Protein AF-A0A0P7IV61-F1 (afdb_monomer_lite)

Foldseek 3Di:
DDDPPPPPQDPFAAAPQPRHGFAADWDKDFDDPDPPDQDDDPPDDLVSFAADPVSVCVVVVFDFPDFDWDDDPVSITTGMTIGGPSQGTDPRRHNDPVSVVVVVVVCVVVVHDDDPPPPPPPPPVVVPPD

Secondary structure (DSSP, 8-state):
--------PPPPPB-TTT-PBPPB--EEEE-SS--TT-PPPTT--GGGS-SSHHHHHHHH-S-EEEEEEES-TTS-EEEEEEE--SS-BTTTT-SSHHHHHHHHHHHHHTTPPPP-----SSSTTSTT--

pLDDT: mean 74.92, std 17.91, range [35.19, 93.0]

Radius of gyration: 21.42 Å; chains: 1; bounding box: 45×44×56 Å

Structure (mmCIF, N/CA/C/O backbone):
data_AF-A0A0P7IV61-F1
#
_entry.id   AF-A0A0P7IV61-F1
#
loop_
_atom_site.group_PDB
_atom_site.id
_atom_site.type_symbol
_atom_site.label_atom_id
_atom_site.label_alt_id
_atom_site.label_comp_id
_atom_site.label_asym_id
_atom_site.label_entity_id
_atom_site.label_seq_id
_atom_site.pdbx_PDB_ins_code
_atom_site.Cartn_x
_atom_site.Cartn_y
_atom_site.Cartn_z
_atom_site.occupancy
_atom_site.B_iso_or_equiv
_atom_site.auth_seq_id
_atom_site.auth_comp_id
_atom_site.auth_asym_id
_atom_site.auth_atom_id
_atom_site.pdbx_PDB_model_num
ATOM 1 N N . MET A 1 1 ? -15.449 6.783 -28.635 1.00 35.19 1 MET A N 1
ATOM 2 C CA . MET A 1 1 ? -15.296 7.867 -27.641 1.00 35.19 1 MET A CA 1
ATOM 3 C C . MET A 1 1 ? -15.010 7.213 -26.297 1.00 35.19 1 MET A C 1
ATOM 5 O O . MET A 1 1 ? -15.882 6.519 -25.798 1.00 35.19 1 MET A O 1
ATOM 9 N N . ALA A 1 2 ? -13.782 7.309 -25.778 1.00 35.19 2 ALA A N 1
ATOM 10 C CA . ALA A 1 2 ? -13.416 6.698 -24.498 1.00 35.19 2 ALA A CA 1
ATOM 11 C C . ALA A 1 2 ? -13.817 7.641 -23.357 1.00 35.19 2 ALA A C 1
ATOM 13 O O . ALA A 1 2 ? -13.275 8.739 -23.233 1.00 35.19 2 ALA A O 1
ATOM 14 N N . THR A 1 3 ? -14.802 7.240 -22.559 1.00 35.94 3 THR A N 1
ATOM 15 C CA . THR A 1 3 ? -15.262 8.003 -21.398 1.00 35.94 3 THR A CA 1
ATOM 16 C C . THR A 1 3 ? -14.200 7.907 -20.306 1.00 35.94 3 THR A C 1
ATOM 18 O O . THR A 1 3 ? -14.022 6.861 -19.685 1.00 35.94 3 THR A O 1
ATOM 21 N N . LEU A 1 4 ? -13.454 8.991 -20.091 1.00 36.75 4 LEU A N 1
ATOM 22 C CA . LEU A 1 4 ? -12.527 9.124 -18.970 1.00 36.75 4 LEU A CA 1
ATOM 23 C C . LEU A 1 4 ? -13.348 9.201 -17.677 1.00 36.75 4 LEU A C 1
ATOM 25 O O . LEU A 1 4 ? -13.832 10.266 -17.294 1.00 36.75 4 LEU A O 1
ATOM 29 N N . PHE A 1 5 ? -13.529 8.066 -17.003 1.00 38.16 5 PHE A N 1
ATOM 30 C CA . PHE A 1 5 ? -14.057 8.052 -15.645 1.00 38.16 5 PHE A CA 1
ATOM 31 C C . PHE A 1 5 ? -13.026 8.709 -14.725 1.00 38.16 5 PHE A C 1
ATOM 33 O O . PHE A 1 5 ? -12.025 8.109 -14.341 1.00 38.16 5 PHE A O 1
ATOM 40 N N . SER A 1 6 ? -13.261 9.977 -14.386 1.00 39.06 6 SER A N 1
ATOM 41 C CA . SER A 1 6 ? -12.557 10.644 -13.296 1.00 39.06 6 SER A CA 1
ATOM 42 C C . SER A 1 6 ? -12.955 9.946 -11.998 1.00 39.06 6 SER A C 1
ATOM 44 O O . SER A 1 6 ? -14.028 10.195 -11.443 1.00 39.06 6 SER A O 1
ATOM 46 N N . VAL A 1 7 ? -12.125 8.999 -11.553 1.00 50.22 7 VAL A N 1
ATOM 47 C CA . VAL A 1 7 ? -12.303 8.299 -10.280 1.00 50.22 7 VAL A CA 1
ATOM 48 C C . VAL A 1 7 ? -12.175 9.346 -9.177 1.00 50.22 7 VAL A C 1
ATOM 50 O O . VAL A 1 7 ? -11.066 9.722 -8.781 1.00 50.22 7 VAL A O 1
ATOM 53 N N . LYS A 1 8 ? -13.316 9.865 -8.700 1.00 48.16 8 LYS A N 1
ATOM 54 C CA . LYS A 1 8 ? -13.382 10.690 -7.490 1.00 48.16 8 LYS A CA 1
ATOM 55 C C . LYS A 1 8 ? -12.658 9.904 -6.409 1.00 48.16 8 LYS A C 1
ATOM 57 O O . LYS A 1 8 ? -13.117 8.837 -6.019 1.00 48.16 8 LYS A O 1
ATOM 62 N N . HIS A 1 9 ? -11.496 10.392 -5.987 1.00 53.41 9 HIS A N 1
ATOM 63 C CA . HIS A 1 9 ? -10.698 9.698 -4.990 1.00 53.41 9 HIS A CA 1
ATOM 64 C C . HIS A 1 9 ? -11.575 9.520 -3.751 1.00 53.41 9 HIS A C 1
ATOM 66 O O . HIS A 1 9 ? -12.052 10.516 -3.197 1.00 53.41 9 HIS A O 1
ATOM 72 N N . ALA A 1 10 ? -11.839 8.268 -3.362 1.00 63.03 10 ALA A N 1
ATOM 73 C CA . ALA A 1 10 ? -12.600 7.976 -2.158 1.00 63.03 10 ALA A CA 1
ATOM 74 C C . ALA A 1 10 ? -11.989 8.784 -1.007 1.00 63.03 10 ALA A C 1
ATOM 76 O O . ALA A 1 10 ? -10.762 8.803 -0.839 1.00 63.03 10 ALA A O 1
ATOM 77 N N . LYS A 1 11 ? -12.828 9.532 -0.273 1.00 69.88 11 LYS A N 1
ATOM 78 C CA . LYS A 1 11 ? -12.364 10.386 0.829 1.00 69.88 11 LYS A CA 1
ATOM 79 C C . LYS A 1 11 ? -11.466 9.548 1.737 1.00 69.88 11 LYS A C 1
ATOM 81 O O . LYS A 1 11 ? -11.858 8.459 2.149 1.00 69.88 11 LYS A O 1
ATOM 86 N N . GLN A 1 12 ? -10.270 10.063 2.026 1.00 75.88 12 GLN A N 1
ATOM 87 C CA . GLN A 1 12 ? -9.290 9.384 2.870 1.00 75.88 12 GLN A CA 1
ATOM 88 C C . GLN A 1 12 ? -9.957 8.934 4.177 1.00 75.88 12 GLN A C 1
ATOM 90 O O . GLN A 1 12 ? -10.472 9.768 4.927 1.00 75.88 12 GLN A O 1
ATOM 95 N N . ALA A 1 13 ? -9.950 7.629 4.446 1.00 83.75 13 ALA A N 1
ATOM 96 C CA . ALA A 1 13 ? -10.524 7.094 5.672 1.00 83.75 13 ALA A CA 1
ATOM 97 C C . ALA A 1 13 ? -9.650 7.459 6.884 1.00 83.75 13 ALA A C 1
ATOM 99 O O . ALA A 1 13 ? -8.418 7.520 6.797 1.00 83.75 13 ALA A O 1
ATOM 100 N N . HIS A 1 14 ? -10.300 7.712 8.018 1.00 90.06 14 HIS A N 1
ATOM 101 C CA . HIS A 1 14 ? -9.653 8.046 9.284 1.00 90.06 14 HIS A CA 1
ATOM 102 C C . HIS A 1 14 ? -10.055 7.022 10.349 1.00 90.06 14 HIS A C 1
ATOM 104 O O . HIS A 1 14 ? -11.168 6.496 10.330 1.00 90.06 14 HIS A O 1
ATOM 110 N N . CYS A 1 15 ? -9.141 6.745 11.274 1.00 89.88 15 CYS A N 1
ATOM 111 C CA . CYS A 1 15 ? -9.363 5.863 12.408 1.00 89.88 15 CYS A CA 1
ATOM 112 C C . CYS A 1 15 ? -10.536 6.375 13.246 1.00 89.88 15 CYS A C 1
ATOM 114 O O . CYS A 1 15 ? -10.557 7.546 13.629 1.00 89.88 15 CYS A O 1
ATOM 116 N N . ARG A 1 16 ? -11.482 5.488 13.570 1.00 89.06 16 ARG A N 1
ATOM 117 C CA . ARG A 1 16 ? -12.668 5.839 14.368 1.00 89.06 16 ARG A CA 1
ATOM 118 C C . ARG A 1 16 ? -12.344 6.244 15.808 1.00 89.06 16 ARG A C 1
ATOM 120 O O . ARG A 1 16 ? -13.127 6.970 16.406 1.00 89.06 16 ARG A O 1
ATOM 127 N N . THR A 1 17 ? -11.199 5.815 16.333 1.00 90.88 17 THR A N 1
ATOM 128 C CA . THR A 1 17 ? -10.778 6.088 17.717 1.00 90.88 17 THR A CA 1
ATOM 129 C C . THR A 1 17 ? -9.967 7.374 17.825 1.00 90.88 17 THR A C 1
ATOM 131 O O . THR A 1 17 ? -10.278 8.238 18.631 1.00 90.88 17 THR A O 1
ATOM 134 N N . CYS A 1 18 ? -8.917 7.518 17.010 1.00 91.00 18 CYS A N 1
ATOM 135 C CA . CYS A 1 18 ? -7.936 8.600 17.160 1.00 91.00 18 CYS A CA 1
ATOM 136 C C . CYS A 1 18 ? -7.923 9.609 16.004 1.00 91.00 18 CYS A C 1
ATOM 138 O O . CYS A 1 18 ? -7.096 10.517 15.996 1.00 91.00 18 CYS A O 1
ATOM 140 N N . GLY A 1 19 ? -8.762 9.425 14.980 1.00 90.69 19 GLY A N 1
ATOM 141 C CA . GLY A 1 19 ? -8.855 10.335 13.835 1.00 90.69 19 GLY A CA 1
ATOM 142 C C . GLY A 1 19 ? -7.649 10.327 12.890 1.00 90.69 19 GLY A C 1
ATOM 143 O O . GLY A 1 19 ? -7.631 11.091 11.932 1.00 90.69 19 GLY A O 1
ATOM 144 N N . LYS A 1 20 ? -6.634 9.478 13.101 1.00 90.06 20 LYS A N 1
ATOM 145 C CA . LYS A 1 20 ? -5.471 9.381 12.199 1.00 90.06 20 LYS A CA 1
ATOM 146 C C . LYS A 1 20 ? -5.868 8.818 10.834 1.00 90.06 20 LYS A C 1
ATOM 148 O O . LYS A 1 20 ? -6.688 7.907 10.757 1.00 90.06 20 LYS A O 1
ATOM 153 N N . LYS A 1 21 ? -5.240 9.302 9.759 1.00 90.06 21 LYS A N 1
ATOM 154 C CA . LYS A 1 21 ? -5.429 8.763 8.400 1.00 90.06 21 LYS A CA 1
ATOM 155 C C . LYS A 1 21 ? -5.055 7.278 8.356 1.00 90.06 21 LYS A C 1
ATOM 157 O O . LYS A 1 21 ? -3.967 6.905 8.792 1.00 90.06 21 LYS A O 1
ATOM 162 N N . LEU A 1 22 ? -5.940 6.449 7.808 1.00 87.50 22 LEU A N 1
ATOM 163 C CA . LEU A 1 22 ? -5.683 5.024 7.608 1.00 87.50 22 LEU A CA 1
ATOM 164 C C . LEU A 1 22 ? -4.774 4.817 6.398 1.00 87.50 22 LEU A C 1
ATOM 166 O O . LEU A 1 22 ? -4.890 5.519 5.394 1.00 87.50 22 LEU A O 1
ATOM 170 N N . LYS A 1 23 ? -3.855 3.856 6.479 1.00 86.25 23 LYS A N 1
ATOM 171 C CA . LYS A 1 23 ? -2.997 3.513 5.340 1.00 86.25 23 LYS A CA 1
ATOM 172 C C . LYS A 1 23 ? -3.816 2.735 4.317 1.00 86.25 23 LYS A C 1
ATOM 174 O O . LYS A 1 23 ? -4.618 1.892 4.695 1.00 86.25 23 LYS A O 1
ATOM 179 N N . LYS A 1 24 ? -3.630 3.009 3.028 1.00 85.50 24 LYS A N 1
ATOM 180 C CA . LYS A 1 24 ? -4.289 2.250 1.955 1.00 85.50 24 LYS A CA 1
ATOM 181 C C . LYS A 1 24 ? -3.750 0.820 1.929 1.00 85.50 24 LYS A C 1
ATOM 183 O O . LYS A 1 24 ? -2.551 0.627 2.133 1.00 85.50 24 LYS A O 1
ATOM 188 N N . SER A 1 25 ? -4.619 -0.162 1.706 1.00 86.06 25 SER A N 1
ATOM 189 C CA . SER A 1 25 ? -4.196 -1.547 1.497 1.00 86.06 25 SER A CA 1
ATOM 190 C C . SER A 1 25 ? -3.702 -1.687 0.069 1.00 86.06 25 SER A C 1
ATOM 192 O O . SER A 1 25 ? -4.478 -1.630 -0.875 1.00 86.06 25 SER A O 1
ATOM 194 N N . VAL A 1 26 ? -2.391 -1.776 -0.089 1.00 88.19 26 VAL A N 1
ATOM 195 C CA . VAL A 1 26 ? -1.747 -1.791 -1.397 1.00 88.19 26 VAL A CA 1
ATOM 196 C C . VAL A 1 26 ? -1.308 -3.211 -1.709 1.00 88.19 26 VAL A C 1
ATOM 198 O O . VAL A 1 26 ? -0.628 -3.828 -0.889 1.00 88.19 26 VAL A O 1
ATOM 201 N N . GLN A 1 27 ? -1.655 -3.702 -2.897 1.00 88.00 27 GLN A N 1
ATOM 202 C CA . GLN A 1 27 ? -1.055 -4.914 -3.452 1.00 88.00 27 GLN A CA 1
ATOM 203 C C . GLN A 1 27 ? 0.132 -4.529 -4.336 1.00 88.00 27 GLN A C 1
ATOM 205 O O . GLN A 1 27 ? 0.174 -3.433 -4.904 1.00 88.00 27 GLN A O 1
ATOM 210 N N . TYR A 1 28 ? 1.116 -5.415 -4.434 1.00 89.62 28 TYR A N 1
ATOM 211 C CA . TYR A 1 28 ? 2.308 -5.184 -5.239 1.00 89.62 28 TYR A CA 1
ATOM 212 C C . TYR A 1 28 ? 2.298 -6.121 -6.435 1.00 89.62 28 TYR A C 1
ATOM 214 O O . TYR A 1 28 ? 2.062 -7.314 -6.276 1.00 89.62 28 TYR A O 1
ATOM 222 N N . ILE A 1 29 ? 2.578 -5.569 -7.611 1.00 88.56 29 ILE A N 1
ATOM 223 C CA . ILE A 1 29 ? 2.868 -6.348 -8.812 1.00 88.56 29 ILE A CA 1
ATOM 224 C C . ILE A 1 29 ? 4.325 -6.080 -9.154 1.00 88.56 29 ILE A C 1
ATOM 226 O O . ILE A 1 29 ? 4.743 -4.923 -9.272 1.00 88.56 29 ILE A O 1
ATOM 230 N N . GLU A 1 30 ? 5.097 -7.149 -9.266 1.00 87.69 30 GLU A N 1
ATOM 231 C CA . GLU A 1 30 ? 6.478 -7.105 -9.726 1.00 87.69 30 GLU A CA 1
ATOM 232 C C . GLU A 1 30 ? 6.517 -7.457 -11.205 1.00 87.69 30 GLU A C 1
ATOM 234 O O . GLU A 1 30 ? 5.828 -8.370 -11.654 1.00 87.69 30 GLU A O 1
ATOM 239 N N . PHE A 1 31 ? 7.292 -6.691 -11.962 1.00 83.44 31 PHE A N 1
ATOM 240 C CA . PHE A 1 31 ? 7.566 -6.987 -13.358 1.00 83.44 31 PHE A CA 1
ATOM 241 C C . PHE A 1 31 ? 8.908 -7.714 -13.428 1.00 83.44 31 PHE A C 1
ATOM 243 O O . PHE A 1 31 ? 9.888 -7.251 -12.838 1.00 83.44 31 PHE A O 1
ATOM 250 N N . GLY A 1 32 ? 8.947 -8.824 -14.165 1.00 74.19 32 GLY A N 1
ATOM 251 C CA . GLY A 1 32 ? 10.125 -9.679 -14.315 1.00 74.19 32 GLY A CA 1
ATOM 252 C C . GLY A 1 32 ? 10.176 -10.853 -13.328 1.00 74.19 32 GLY A C 1
ATOM 253 O O . GLY A 1 32 ? 9.311 -10.972 -12.461 1.00 74.19 32 GLY A O 1
ATOM 254 N N . PRO A 1 33 ? 11.173 -11.743 -13.473 1.00 64.44 33 PRO A N 1
ATOM 255 C CA . PRO A 1 33 ? 11.345 -12.885 -12.583 1.00 64.44 33 PRO A CA 1
ATOM 256 C C . PRO A 1 33 ? 11.620 -12.433 -11.145 1.00 64.44 33 PRO A C 1
ATOM 258 O O . PRO A 1 33 ? 12.092 -11.322 -10.903 1.00 64.44 33 PRO A O 1
ATOM 261 N N . ASP A 1 34 ? 11.328 -13.318 -10.196 1.00 56.31 34 ASP A N 1
ATOM 262 C CA . ASP A 1 34 ? 11.389 -13.083 -8.753 1.00 56.31 34 ASP A CA 1
ATOM 263 C C . ASP A 1 34 ? 12.842 -12.804 -8.307 1.00 56.31 34 ASP A C 1
ATOM 265 O O . ASP A 1 34 ? 13.651 -13.701 -8.049 1.00 56.31 34 ASP A O 1
ATOM 269 N N . ARG A 1 35 ? 13.252 -11.531 -8.328 1.00 55.84 35 ARG A N 1
ATOM 270 C CA . ARG A 1 35 ? 14.654 -11.128 -8.138 1.00 55.84 35 ARG A CA 1
ATOM 271 C C . ARG A 1 35 ? 14.903 -10.703 -6.705 1.00 55.84 35 ARG A C 1
ATOM 273 O O . ARG A 1 35 ? 15.030 -9.518 -6.393 1.00 55.84 35 ARG A O 1
ATOM 280 N N . HIS A 1 36 ? 15.142 -11.677 -5.839 1.00 50.06 36 HIS A N 1
ATOM 281 C CA . HIS A 1 36 ? 15.568 -11.403 -4.467 1.00 50.06 36 HIS A CA 1
ATOM 282 C C . HIS A 1 36 ? 16.933 -10.684 -4.335 1.00 50.06 36 HIS A C 1
ATOM 284 O O . HIS A 1 36 ? 17.289 -10.299 -3.223 1.00 50.06 36 HIS A O 1
ATOM 290 N N . ARG A 1 37 ? 17.726 -10.488 -5.407 1.00 49.09 37 ARG A N 1
ATOM 291 C CA . ARG A 1 37 ? 19.120 -9.990 -5.292 1.00 49.09 37 ARG A CA 1
ATOM 292 C C . ARG A 1 37 ? 19.629 -9.057 -6.400 1.00 49.09 37 ARG A C 1
ATOM 294 O O . ARG A 1 37 ? 20.829 -8.966 -6.591 1.00 49.09 37 ARG A O 1
ATOM 301 N N . GLY A 1 38 ? 18.770 -8.336 -7.121 1.00 49.28 38 GLY A N 1
ATOM 302 C CA . GLY A 1 38 ? 19.225 -7.187 -7.931 1.00 49.28 38 GLY A CA 1
ATOM 303 C C . GLY A 1 38 ? 20.121 -7.477 -9.149 1.00 49.28 38 GLY A C 1
ATOM 304 O O . GLY A 1 38 ? 20.642 -6.529 -9.731 1.00 49.28 38 GLY A O 1
ATOM 305 N N . PHE A 1 39 ? 20.269 -8.732 -9.576 1.00 48.44 39 PHE A N 1
ATOM 306 C CA . PHE A 1 39 ? 21.006 -9.084 -10.794 1.00 48.44 39 PHE A CA 1
ATOM 307 C C . PHE A 1 39 ? 20.050 -9.343 -11.964 1.00 48.44 39 PHE A C 1
ATOM 309 O O . PHE A 1 39 ? 18.962 -9.891 -11.779 1.00 48.44 39 PHE A O 1
ATOM 316 N N . TYR A 1 40 ? 20.438 -8.893 -13.159 1.00 55.34 40 TYR A N 1
ATOM 317 C CA . TYR A 1 40 ? 19.757 -9.216 -14.411 1.00 55.34 40 TYR A CA 1
ATOM 318 C C . TYR A 1 40 ? 20.157 -10.620 -14.838 1.00 55.34 40 TYR A C 1
ATOM 320 O O . TYR A 1 40 ? 21.346 -10.907 -14.920 1.00 55.34 40 TYR A O 1
ATOM 328 N N . ILE A 1 41 ? 19.169 -11.483 -15.071 1.00 56.41 41 ILE A N 1
ATOM 329 C CA . ILE A 1 41 ? 19.402 -12.754 -15.749 1.00 56.41 41 ILE A CA 1
ATOM 330 C C . ILE A 1 41 ? 19.438 -12.424 -17.244 1.00 56.41 41 ILE A C 1
ATOM 332 O O . ILE A 1 41 ? 18.535 -11.752 -17.751 1.00 56.41 41 ILE A O 1
ATOM 336 N N . GLU A 1 42 ? 20.504 -12.828 -17.932 1.00 49.38 42 GLU A N 1
ATOM 337 C CA . GLU A 1 42 ? 20.556 -12.803 -19.395 1.00 49.38 42 GLU A CA 1
ATOM 338 C C . GLU A 1 42 ? 19.389 -13.644 -19.935 1.00 49.38 42 GLU A C 1
ATOM 340 O O . GLU A 1 42 ? 19.306 -14.838 -19.656 1.00 49.38 42 GLU A O 1
ATOM 345 N N . GLY A 1 43 ? 18.454 -13.011 -20.649 1.00 57.81 43 GLY A N 1
ATOM 346 C CA . GLY A 1 43 ? 17.262 -13.668 -21.202 1.00 57.81 43 GLY A CA 1
ATOM 347 C C . GLY A 1 43 ? 15.937 -12.967 -20.899 1.00 57.81 43 GLY A C 1
ATOM 348 O O . GLY A 1 43 ? 14.945 -13.251 -21.564 1.00 57.81 43 GLY A O 1
ATOM 349 N N . ASP A 1 44 ? 15.908 -12.023 -19.956 1.00 65.19 44 ASP A N 1
ATOM 350 C CA . ASP A 1 44 ? 14.719 -11.192 -19.756 1.00 65.19 44 ASP A CA 1
ATOM 351 C C . ASP A 1 44 ? 14.590 -10.169 -20.887 1.00 65.19 44 ASP A C 1
ATOM 353 O O . ASP A 1 44 ? 15.476 -9.327 -21.052 1.00 65.19 44 ASP A O 1
ATOM 357 N N . ASP A 1 45 ? 13.472 -10.216 -21.615 1.00 69.56 45 ASP A N 1
ATOM 358 C CA . ASP A 1 45 ? 13.135 -9.232 -22.642 1.00 69.56 45 ASP A CA 1
ATOM 359 C C . ASP A 1 45 ? 13.073 -7.825 -22.007 1.00 69.56 45 ASP A C 1
ATOM 361 O O . ASP A 1 45 ? 12.189 -7.549 -21.184 1.00 69.56 45 ASP A O 1
ATOM 365 N N . PRO A 1 46 ? 14.019 -6.922 -22.330 1.00 66.12 46 PRO A N 1
ATOM 366 C CA . PRO A 1 46 ? 14.045 -5.572 -21.779 1.00 66.12 46 PRO A CA 1
ATOM 367 C C . PRO A 1 46 ? 12.791 -4.768 -22.135 1.00 66.12 46 PRO A C 1
ATOM 369 O O . PRO A 1 46 ? 12.412 -3.877 -21.370 1.00 66.12 46 PRO A O 1
ATOM 372 N N . ASP A 1 47 ? 12.139 -5.091 -23.254 1.00 73.69 47 ASP A N 1
ATOM 373 C CA . ASP A 1 47 ? 10.950 -4.396 -23.740 1.00 73.69 47 ASP A CA 1
ATOM 374 C C . ASP A 1 47 ? 9.650 -4.906 -23.101 1.00 73.69 47 ASP A C 1
ATOM 376 O O . ASP A 1 47 ? 8.616 -4.244 -23.199 1.00 73.69 47 ASP A O 1
ATOM 380 N N . ALA A 1 48 ? 9.697 -6.009 -22.345 1.00 79.56 48 ALA A N 1
ATOM 381 C CA . ALA A 1 48 ? 8.553 -6.485 -21.565 1.00 79.56 48 ALA A CA 1
ATOM 382 C C . ALA A 1 48 ? 8.251 -5.607 -20.331 1.00 79.56 48 ALA A C 1
ATOM 384 O O . ALA A 1 48 ? 7.164 -5.690 -19.754 1.00 79.56 48 ALA A O 1
ATOM 385 N N . PHE A 1 49 ? 9.193 -4.753 -19.911 1.00 87.38 49 PHE A N 1
ATOM 386 C CA . PHE A 1 49 ? 9.036 -3.902 -18.733 1.00 87.38 49 PHE A CA 1
ATOM 387 C C . PHE A 1 49 ? 8.429 -2.543 -19.104 1.00 87.38 49 PHE A C 1
ATOM 389 O O . PHE A 1 49 ? 8.946 -1.870 -19.997 1.00 87.38 49 PHE A O 1
ATOM 396 N N . PRO A 1 50 ? 7.403 -2.063 -18.377 1.00 90.50 50 PRO A N 1
ATOM 397 C CA . PRO A 1 50 ? 6.866 -0.733 -18.619 1.00 90.50 50 PRO A CA 1
ATOM 398 C C . PRO A 1 50 ? 7.914 0.346 -18.307 1.00 90.50 50 PRO A C 1
ATOM 400 O O . PRO A 1 50 ? 8.524 0.371 -17.230 1.00 90.50 50 PRO A O 1
ATOM 403 N N . LYS A 1 51 ? 8.112 1.264 -19.255 1.00 91.25 51 LYS A N 1
ATOM 404 C CA . LYS A 1 51 ? 9.052 2.393 -19.160 1.00 91.25 51 LYS A CA 1
ATOM 405 C C . LYS A 1 51 ? 8.360 3.641 -18.617 1.00 91.25 51 LYS A C 1
ATOM 407 O O . LYS A 1 51 ? 9.012 4.525 -18.065 1.00 91.25 51 LYS A O 1
ATOM 412 N N . THR A 1 52 ? 7.033 3.696 -18.712 1.00 92.50 52 THR A N 1
ATOM 413 C CA . THR A 1 52 ? 6.210 4.804 -18.213 1.00 92.50 52 THR A CA 1
ATOM 414 C C . THR A 1 52 ? 5.102 4.331 -17.274 1.00 92.50 52 THR A C 1
ATOM 416 O O . THR A 1 52 ? 4.704 3.162 -17.265 1.00 92.50 52 THR A O 1
ATOM 419 N N . ARG A 1 53 ? 4.573 5.259 -16.466 1.00 91.94 53 ARG A N 1
ATOM 420 C CA . ARG A 1 53 ? 3.429 4.975 -15.590 1.00 91.94 53 ARG A CA 1
ATOM 421 C C . ARG A 1 53 ? 2.199 4.611 -16.417 1.00 91.94 53 ARG A C 1
ATOM 423 O O . ARG A 1 53 ? 1.431 3.746 -16.016 1.00 91.94 53 ARG A O 1
ATOM 430 N N . GLU A 1 54 ? 2.022 5.264 -17.558 1.00 91.75 54 GLU A N 1
ATOM 431 C CA . GLU A 1 54 ? 0.901 5.086 -18.473 1.00 91.75 54 GLU A CA 1
ATOM 432 C C . GLU A 1 54 ? 0.919 3.692 -19.109 1.00 91.75 54 GLU A C 1
ATOM 434 O O . GLU A 1 54 ? -0.125 3.050 -19.206 1.00 91.75 54 GLU A O 1
ATOM 439 N N . GLU A 1 55 ? 2.096 3.188 -19.484 1.00 91.75 55 GLU A N 1
ATOM 440 C CA . GLU A 1 55 ? 2.265 1.807 -19.951 1.00 91.75 55 GLU A CA 1
ATOM 441 C C . GLU A 1 55 ? 1.942 0.798 -18.853 1.00 91.75 55 GLU A C 1
ATOM 443 O O . GLU A 1 55 ? 1.158 -0.120 -19.086 1.00 91.75 55 GLU A O 1
ATOM 448 N N . ALA A 1 56 ? 2.466 0.996 -17.639 1.00 91.00 56 ALA A N 1
ATOM 449 C CA . ALA A 1 56 ? 2.156 0.122 -16.507 1.00 91.00 56 ALA A CA 1
ATOM 450 C C . ALA A 1 56 ? 0.649 0.127 -16.177 1.00 91.00 56 ALA A C 1
ATOM 452 O O . ALA A 1 56 ? 0.055 -0.912 -15.874 1.00 91.00 56 ALA A O 1
ATOM 453 N N . GLN A 1 57 ? 0.013 1.298 -16.270 1.00 90.81 57 GLN A N 1
ATOM 454 C CA . GLN A 1 57 ? -1.423 1.477 -16.067 1.00 90.81 57 GLN A CA 1
ATOM 455 C C . GLN A 1 57 ? -2.226 0.766 -17.165 1.00 90.81 57 GLN A C 1
ATOM 457 O O . GLN A 1 57 ? -3.252 0.160 -16.869 1.00 90.81 57 GLN A O 1
ATOM 462 N N . ARG A 1 58 ? -1.757 0.797 -18.420 1.00 90.25 58 ARG A N 1
ATOM 463 C CA . ARG A 1 58 ? -2.377 0.096 -19.555 1.00 90.25 58 ARG A CA 1
ATOM 464 C C . ARG A 1 58 ? -2.245 -1.422 -19.440 1.00 90.25 58 ARG A C 1
ATOM 466 O O . ARG A 1 58 ? -3.202 -2.120 -19.746 1.00 90.25 58 ARG A O 1
ATOM 473 N N . GLN A 1 59 ? -1.090 -1.920 -18.998 1.00 89.62 59 GLN A N 1
ATOM 474 C CA . GLN A 1 59 ? -0.845 -3.356 -18.832 1.00 89.62 59 GLN A CA 1
ATOM 475 C C . GLN A 1 59 ? -1.702 -3.966 -17.719 1.00 89.62 59 GLN A C 1
ATOM 477 O O . GLN A 1 59 ? -2.194 -5.079 -17.861 1.00 89.62 59 GLN A O 1
ATOM 482 N N . THR A 1 60 ? -1.8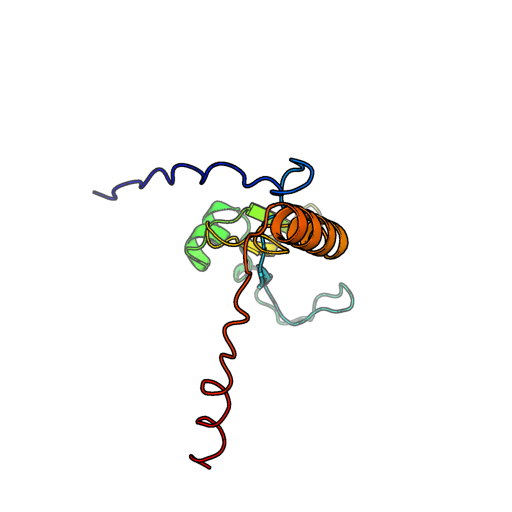89 -3.244 -16.612 1.00 87.62 60 THR A N 1
ATOM 483 C CA . THR A 1 60 ? -2.602 -3.779 -15.441 1.00 87.62 60 THR A CA 1
ATOM 484 C C . THR A 1 60 ? -4.067 -3.381 -15.374 1.00 87.62 60 THR A C 1
ATOM 486 O O . THR A 1 60 ? -4.845 -4.065 -14.720 1.00 87.62 60 THR A O 1
ATOM 489 N N . ASN A 1 61 ? -4.458 -2.288 -16.034 1.00 88.50 61 ASN A N 1
ATOM 490 C CA . ASN A 1 61 ? -5.787 -1.685 -15.930 1.00 88.50 61 ASN A CA 1
ATOM 491 C C . ASN A 1 61 ? -6.208 -1.353 -14.477 1.00 88.50 61 ASN A C 1
ATOM 493 O O . ASN A 1 61 ? -7.391 -1.219 -14.180 1.00 88.50 61 ASN A O 1
ATOM 497 N N . GLN A 1 62 ? -5.242 -1.216 -13.559 1.00 85.75 62 GLN A N 1
ATOM 498 C CA . GLN A 1 62 ? -5.461 -0.977 -12.126 1.00 85.75 62 GLN A CA 1
ATOM 499 C C . GLN A 1 62 ? -4.904 0.372 -11.704 1.00 85.75 62 GLN A C 1
ATOM 501 O O . GLN A 1 62 ? -3.868 0.787 -12.209 1.00 85.75 62 GLN A O 1
ATOM 506 N N . GLN A 1 63 ? -5.534 1.069 -10.756 1.00 86.12 63 GLN A N 1
ATOM 507 C CA . GLN A 1 63 ? -5.044 2.377 -10.312 1.00 86.12 63 GLN A CA 1
ATOM 508 C C . GLN A 1 63 ? -3.674 2.265 -9.617 1.00 86.12 63 GLN A C 1
ATOM 510 O O . GLN A 1 63 ? -3.561 1.789 -8.484 1.00 86.12 63 GLN A O 1
ATOM 515 N N . ILE A 1 64 ? -2.629 2.779 -10.272 1.00 90.75 64 ILE A N 1
ATOM 516 C CA . ILE A 1 64 ? -1.276 2.806 -9.707 1.00 90.75 64 ILE A CA 1
ATOM 517 C C . ILE A 1 64 ? -1.155 3.953 -8.699 1.00 90.75 64 ILE A C 1
ATOM 519 O O . ILE A 1 64 ? -1.233 5.134 -9.066 1.00 90.75 64 ILE A O 1
ATOM 523 N N . VAL A 1 65 ? -0.905 3.607 -7.433 1.00 90.06 65 VAL A N 1
ATOM 524 C CA . VAL A 1 65 ? -0.653 4.560 -6.334 1.00 90.06 65 VAL A CA 1
ATOM 525 C C . VAL A 1 65 ? 0.828 4.858 -6.132 1.00 90.06 65 VAL A C 1
ATOM 527 O O . VAL A 1 65 ? 1.173 5.960 -5.714 1.00 90.06 65 VAL A O 1
ATOM 530 N N . HIS A 1 66 ? 1.706 3.901 -6.421 1.00 91.31 66 HIS A N 1
ATOM 531 C CA . HIS A 1 66 ? 3.152 4.070 -6.298 1.00 91.31 66 HIS A CA 1
ATOM 532 C C . HIS A 1 66 ? 3.877 3.113 -7.254 1.00 91.31 66 HIS A C 1
ATOM 534 O O . HIS A 1 66 ? 3.319 2.098 -7.664 1.00 91.31 66 HIS A O 1
ATOM 540 N N . PHE A 1 67 ? 5.113 3.427 -7.631 1.00 93.00 67 PHE A N 1
ATOM 541 C CA . PHE A 1 67 ? 5.937 2.566 -8.475 1.00 93.00 67 PHE A CA 1
ATOM 542 C C . PHE A 1 67 ? 7.416 2.717 -8.125 1.00 93.00 67 PHE A C 1
ATOM 544 O O . PHE A 1 67 ? 7.848 3.744 -7.604 1.00 93.00 67 PHE A O 1
ATOM 551 N N . LYS A 1 68 ? 8.194 1.671 -8.396 1.00 90.69 68 LYS A N 1
ATOM 552 C CA . LYS A 1 68 ? 9.630 1.606 -8.140 1.00 90.69 68 LYS A CA 1
ATOM 553 C C . LYS A 1 68 ? 10.374 1.455 -9.458 1.00 90.69 68 LYS A C 1
ATOM 555 O O . LYS A 1 68 ? 10.089 0.545 -10.235 1.00 90.69 68 LYS A O 1
ATOM 560 N N . TRP A 1 69 ? 11.362 2.319 -9.658 1.00 89.38 69 TRP A N 1
ATOM 561 C CA . TRP A 1 69 ? 12.320 2.196 -10.749 1.00 89.38 69 TRP A CA 1
ATOM 562 C C . TRP A 1 69 ? 13.380 1.145 -10.426 1.00 89.38 69 TRP A C 1
ATOM 564 O O . TRP A 1 69 ? 13.881 1.075 -9.301 1.00 89.38 69 TRP A O 1
ATOM 574 N N . GLY A 1 70 ? 13.745 0.366 -11.433 1.00 85.25 70 GLY A N 1
ATOM 575 C CA . GLY A 1 70 ? 14.974 -0.412 -11.484 1.00 85.25 70 GLY A CA 1
ATOM 576 C C . GLY A 1 70 ? 15.738 -0.092 -12.765 1.00 85.25 70 GLY A C 1
ATOM 577 O O . GLY A 1 70 ? 15.277 0.693 -13.594 1.00 85.25 70 GLY A O 1
ATOM 578 N N . GLY A 1 71 ? 16.906 -0.704 -12.920 1.00 81.81 71 GLY A N 1
ATOM 579 C CA . GLY A 1 71 ? 17.770 -0.482 -14.078 1.00 81.81 71 GLY A CA 1
ATOM 580 C C . GLY A 1 71 ? 18.783 0.642 -13.901 1.00 81.81 71 GLY A C 1
ATOM 581 O O . GLY A 1 71 ? 18.681 1.460 -12.977 1.00 81.81 71 GLY A O 1
ATOM 582 N N . PRO A 1 72 ? 19.802 0.670 -14.773 1.00 81.38 72 PRO A N 1
ATOM 583 C CA . PRO A 1 72 ? 20.750 1.768 -14.837 1.00 81.38 72 PRO A CA 1
ATOM 584 C C . PRO A 1 72 ? 20.050 3.056 -15.299 1.00 81.38 72 PRO A C 1
ATOM 586 O O . PRO A 1 72 ? 18.966 3.036 -15.873 1.00 81.38 72 PRO A O 1
ATOM 589 N N . LYS A 1 73 ? 20.673 4.219 -1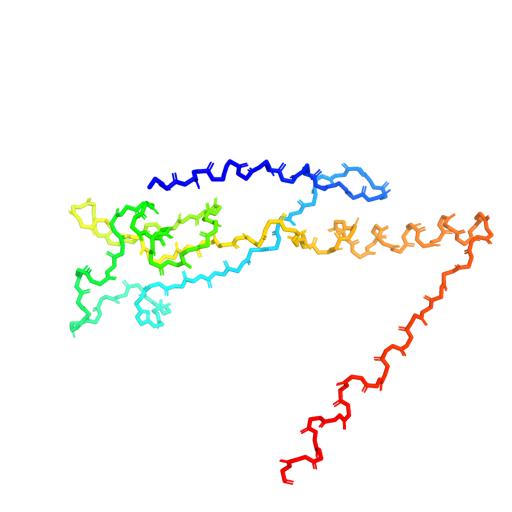5.064 1.00 80.31 73 LYS A N 1
ATOM 590 C CA . LYS A 1 73 ? 20.060 5.538 -15.336 1.00 80.31 73 LYS A CA 1
ATOM 591 C C . LYS A 1 73 ? 19.593 5.724 -16.792 1.00 80.31 73 LYS A C 1
ATOM 593 O O . LYS A 1 73 ? 18.631 6.451 -17.005 1.00 80.31 73 LYS A O 1
ATOM 598 N N . HIS A 1 74 ? 20.272 5.094 -17.748 1.00 80.00 74 HIS A N 1
ATOM 599 C CA . HIS A 1 74 ? 19.975 5.173 -19.181 1.00 80.00 74 HIS A CA 1
ATOM 600 C C . HIS A 1 74 ? 18.927 4.150 -19.660 1.00 80.00 74 HIS A C 1
ATOM 602 O O . HIS A 1 74 ? 18.422 4.307 -20.762 1.00 80.00 74 HIS A O 1
ATOM 608 N N . ASP A 1 75 ? 18.579 3.152 -18.838 1.00 82.25 75 ASP A N 1
ATOM 609 C CA . ASP A 1 75 ? 17.545 2.140 -19.113 1.00 82.25 75 ASP A CA 1
ATOM 610 C C . ASP A 1 75 ? 16.679 1.929 -17.858 1.00 82.25 75 ASP A C 1
ATOM 612 O O . ASP A 1 75 ? 16.585 0.844 -17.278 1.00 82.25 75 ASP A O 1
ATOM 616 N N . ARG A 1 76 ? 16.115 3.030 -17.345 1.00 83.00 76 ARG A N 1
ATOM 617 C CA . ARG A 1 76 ? 15.221 2.964 -16.186 1.00 83.00 76 ARG A CA 1
ATOM 618 C C . ARG A 1 76 ? 13.886 2.379 -16.608 1.00 83.00 76 ARG A C 1
ATOM 620 O O . ARG A 1 76 ? 13.233 2.897 -17.507 1.00 83.00 76 ARG A O 1
ATOM 627 N N . ARG A 1 77 ? 13.446 1.370 -15.868 1.00 88.44 77 ARG A N 1
ATOM 628 C CA . ARG A 1 77 ? 12.156 0.710 -16.070 1.00 88.44 77 ARG A CA 1
ATOM 629 C C . ARG A 1 77 ? 11.434 0.485 -14.759 1.00 88.44 77 ARG A C 1
ATOM 631 O O . ARG A 1 77 ? 12.057 0.439 -13.694 1.00 88.44 77 ARG A O 1
ATOM 638 N N . ILE A 1 78 ? 10.115 0.389 -14.817 1.00 90.44 78 ILE A N 1
ATOM 639 C CA . ILE A 1 78 ? 9.306 0.138 -13.633 1.00 90.44 78 ILE A CA 1
ATOM 640 C C . ILE A 1 78 ? 9.397 -1.355 -13.316 1.00 90.44 78 ILE A C 1
ATOM 642 O O . ILE A 1 78 ? 8.968 -2.195 -14.097 1.00 90.44 78 ILE A O 1
ATOM 646 N N . VAL A 1 79 ? 9.974 -1.684 -12.161 1.00 89.19 79 VAL A N 1
ATOM 647 C CA . VAL A 1 79 ? 10.160 -3.080 -11.714 1.00 89.19 79 VAL A CA 1
ATOM 648 C C . VAL A 1 79 ? 9.089 -3.526 -10.733 1.00 89.19 79 VAL A C 1
ATOM 650 O O . VAL A 1 79 ? 8.859 -4.713 -10.550 1.00 89.19 79 VAL A O 1
ATOM 653 N N . ARG A 1 80 ? 8.433 -2.575 -10.070 1.00 90.25 80 ARG A N 1
ATOM 654 C CA . ARG A 1 80 ? 7.343 -2.863 -9.144 1.00 90.25 80 ARG A CA 1
ATOM 655 C C . ARG A 1 80 ? 6.335 -1.736 -9.191 1.00 90.25 80 ARG A C 1
ATOM 657 O O . ARG A 1 80 ? 6.718 -0.568 -9.131 1.00 90.25 80 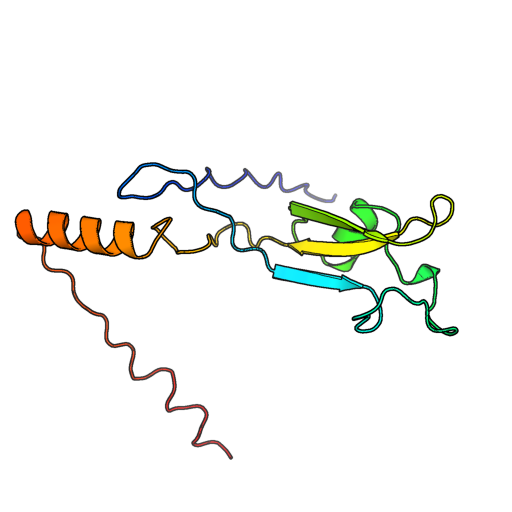ARG A O 1
ATOM 664 N N . ILE A 1 81 ? 5.061 -2.086 -9.213 1.00 92.56 81 ILE A N 1
ATOM 665 C CA . ILE A 1 81 ? 3.965 -1.155 -8.972 1.00 92.56 81 ILE A CA 1
ATOM 666 C C . ILE A 1 81 ? 3.209 -1.546 -7.715 1.00 92.56 81 ILE A C 1
ATOM 668 O O . ILE A 1 81 ? 3.179 -2.695 -7.283 1.00 92.56 81 ILE A O 1
ATOM 672 N N . SER A 1 82 ? 2.608 -0.533 -7.130 1.00 91.94 82 SER A N 1
ATOM 673 C CA . SER A 1 82 ? 1.711 -0.600 -5.999 1.00 91.94 82 SER A CA 1
ATOM 674 C C . SER A 1 82 ? 0.332 -0.220 -6.510 1.00 91.94 82 SER A C 1
ATOM 676 O O . SER A 1 82 ? 0.140 0.910 -6.975 1.00 91.94 82 SER A O 1
ATOM 678 N N . ILE A 1 83 ? -0.605 -1.155 -6.432 1.00 90.94 83 ILE A N 1
ATOM 679 C CA . ILE A 1 83 ? -1.992 -0.974 -6.856 1.00 90.94 83 ILE A CA 1
ATOM 680 C C . ILE A 1 83 ? -2.900 -0.837 -5.636 1.00 90.94 83 ILE A C 1
ATOM 682 O O . ILE A 1 83 ? -2.638 -1.412 -4.576 1.00 90.94 83 ILE A O 1
ATOM 686 N N . TRP A 1 84 ? -3.954 -0.044 -5.785 1.00 85.00 84 TRP A N 1
ATOM 687 C CA . TRP A 1 84 ? -4.988 0.128 -4.773 1.00 85.00 84 TRP A CA 1
ATOM 688 C C . TRP A 1 84 ? -6.352 -0.042 -5.431 1.00 85.00 84 TRP A C 1
ATOM 690 O O . TRP A 1 84 ? -6.600 0.543 -6.481 1.00 85.00 84 TRP A O 1
ATOM 700 N N . ASP A 1 85 ? -7.220 -0.823 -4.799 1.00 77.69 85 ASP A N 1
ATOM 701 C CA . ASP A 1 85 ? -8.572 -1.135 -5.278 1.00 77.69 85 ASP A CA 1
ATOM 702 C C . ASP A 1 85 ? -9.562 0.036 -5.150 1.00 77.69 85 ASP A C 1
ATOM 704 O O . ASP A 1 85 ? -10.680 -0.035 -5.648 1.00 77.69 85 ASP A O 1
ATOM 708 N N . GLY A 1 86 ? -9.155 1.129 -4.498 1.00 76.88 86 GLY A N 1
ATOM 709 C CA . GLY A 1 86 ? -9.982 2.318 -4.299 1.00 76.88 86 GLY A CA 1
ATOM 710 C C . GLY A 1 86 ? -10.804 2.308 -3.010 1.00 76.88 86 GLY A C 1
ATOM 711 O O . GLY A 1 86 ? -11.343 3.352 -2.635 1.00 76.88 86 GLY A O 1
ATOM 712 N N . GLU A 1 87 ? -10.852 1.180 -2.299 1.00 75.06 87 GLU A N 1
ATOM 713 C CA . GLU A 1 87 ? -11.773 0.974 -1.175 1.00 75.06 87 GLU A CA 1
ATOM 714 C C . GLU A 1 87 ? -11.071 0.463 0.087 1.00 75.06 87 GLU A C 1
ATOM 716 O O . GLU A 1 87 ? -11.390 0.905 1.195 1.00 75.06 87 GLU A O 1
ATOM 721 N N . THR A 1 88 ? -10.068 -0.407 -0.044 1.00 77.69 88 THR A N 1
ATOM 722 C CA . THR A 1 88 ? -9.511 -1.136 1.098 1.00 77.69 88 THR A CA 1
ATOM 723 C C . THR A 1 88 ? -8.396 -0.363 1.797 1.00 77.69 88 THR A C 1
ATOM 725 O O . THR A 1 88 ? -7.436 0.116 1.187 1.00 77.69 88 THR A O 1
ATOM 728 N N . TYR A 1 89 ? -8.472 -0.288 3.126 1.00 81.00 89 TYR A N 1
ATOM 729 C CA . TYR A 1 89 ? -7.443 0.291 3.992 1.00 81.00 89 TYR A CA 1
ATOM 730 C C . TYR A 1 89 ? -6.826 -0.777 4.905 1.00 81.00 89 TYR A C 1
ATOM 732 O O . TYR A 1 89 ? -7.500 -1.702 5.358 1.00 81.00 89 TYR A O 1
ATOM 740 N N . GLN A 1 90 ? -5.534 -0.642 5.205 1.00 74.88 90 GLN A N 1
ATOM 741 C CA . GLN A 1 90 ? -4.842 -1.457 6.203 1.00 74.88 90 GLN A CA 1
ATOM 742 C C . GLN A 1 90 ? -5.498 -1.240 7.572 1.00 74.88 90 GLN A C 1
ATOM 744 O O . GLN A 1 90 ? -5.583 -0.106 8.046 1.00 74.88 90 GLN A O 1
ATOM 749 N N . GLY A 1 91 ? -5.953 -2.326 8.200 1.00 70.56 91 GLY A N 1
ATOM 750 C CA . GLY A 1 91 ? -6.632 -2.285 9.501 1.00 70.56 91 GLY A CA 1
ATOM 751 C C . GLY A 1 91 ? -8.132 -1.965 9.442 1.00 70.56 91 GLY A C 1
ATOM 752 O O . GLY A 1 91 ? -8.754 -1.767 10.487 1.00 70.56 91 GLY A O 1
ATOM 753 N N . GLY A 1 92 ? -8.735 -1.926 8.245 1.00 80.19 92 GLY A N 1
ATOM 754 C CA . GLY A 1 92 ? -10.174 -1.714 8.069 1.00 80.19 92 GLY A CA 1
ATOM 755 C C . GLY A 1 92 ? -10.614 -0.326 8.538 1.00 80.19 92 GLY A C 1
ATOM 756 O O . GLY A 1 92 ? -10.456 0.650 7.812 1.00 80.19 92 GLY A O 1
ATOM 757 N N . TYR A 1 93 ? -11.156 -0.235 9.757 1.00 85.38 93 TYR A N 1
ATOM 758 C CA . TYR A 1 93 ? -11.653 1.013 10.360 1.00 85.38 93 TYR A CA 1
ATOM 759 C C . TYR A 1 93 ? -10.709 1.629 11.405 1.00 85.38 93 TYR A C 1
ATOM 761 O O . TYR A 1 93 ? -10.955 2.744 11.881 1.00 85.38 93 TYR A O 1
ATOM 769 N N . PHE A 1 94 ? -9.635 0.924 11.773 1.00 86.50 94 PHE A N 1
ATOM 770 C CA . PHE A 1 94 ? -8.745 1.310 12.866 1.00 86.50 94 PHE A CA 1
ATOM 771 C C . PHE A 1 94 ? -7.286 1.287 12.422 1.00 86.50 94 PHE A C 1
ATOM 773 O O . PHE A 1 94 ? -6.855 0.409 11.684 1.00 86.50 94 PHE A O 1
ATOM 780 N N . CYS A 1 95 ? -6.500 2.262 12.884 1.00 84.50 95 CYS A N 1
ATOM 781 C CA . CYS A 1 95 ? -5.083 2.336 12.519 1.00 84.50 95 CYS A CA 1
ATOM 782 C C . CYS A 1 95 ? -4.215 1.304 13.252 1.00 84.50 95 CYS A C 1
ATOM 784 O O . CYS A 1 95 ? -3.117 1.003 12.793 1.00 84.50 95 CYS A O 1
ATOM 786 N N . THR A 1 96 ? -4.672 0.813 14.406 1.00 85.44 96 THR A N 1
ATOM 787 C CA . THR A 1 96 ? -3.981 -0.175 15.243 1.00 85.44 96 THR A CA 1
ATOM 788 C C . THR A 1 96 ? -5.000 -1.074 15.937 1.00 85.44 96 THR A C 1
ATOM 790 O O . THR A 1 96 ? -6.142 -0.664 16.165 1.00 85.44 96 THR A O 1
ATOM 793 N N . THR A 1 97 ? -4.567 -2.273 16.336 1.00 85.44 97 THR A N 1
ATOM 794 C CA . THR A 1 97 ? -5.369 -3.186 17.164 1.00 85.44 97 THR A CA 1
ATOM 795 C C . THR A 1 97 ? -5.777 -2.530 18.480 1.00 85.44 97 THR A C 1
ATOM 797 O O . THR A 1 97 ? -6.930 -2.645 18.876 1.00 85.44 97 THR A O 1
ATOM 800 N N . GLN A 1 98 ? -4.877 -1.767 19.113 1.00 86.88 98 GLN A N 1
ATOM 801 C CA . GLN A 1 98 ? -5.194 -1.046 20.348 1.00 86.88 98 GLN A CA 1
ATOM 802 C C . GLN A 1 98 ? -6.344 -0.052 20.148 1.00 86.88 98 GLN A C 1
ATOM 804 O O . GLN A 1 98 ? -7.292 -0.069 20.917 1.00 86.88 98 GLN A O 1
ATOM 809 N N . CYS A 1 99 ? -6.336 0.741 19.067 1.00 86.25 99 CYS A N 1
ATOM 810 C CA . CYS A 1 99 ? -7.446 1.652 18.786 1.00 86.25 99 CYS A CA 1
ATOM 811 C C . CYS A 1 99 ? -8.776 0.912 18.587 1.00 86.25 99 CYS A C 1
ATOM 813 O O . CYS A 1 99 ? -9.815 1.438 18.980 1.00 86.25 99 CYS A O 1
ATOM 815 N N . ALA A 1 100 ? -8.760 -0.283 17.989 1.00 87.44 100 ALA A N 1
ATOM 816 C CA . ALA A 1 100 ? -9.960 -1.108 17.858 1.00 87.44 100 ALA A CA 1
ATOM 817 C C . ALA A 1 100 ? -10.470 -1.591 19.228 1.00 87.44 100 ALA A C 1
ATOM 819 O O . ALA A 1 100 ? -11.670 -1.545 19.485 1.00 87.44 100 ALA A O 1
ATOM 820 N N . VAL A 1 101 ? -9.557 -2.003 20.114 1.00 88.50 101 VAL A N 1
ATOM 821 C CA . VAL A 1 101 ? -9.863 -2.433 21.487 1.00 88.50 101 VAL A CA 1
ATOM 822 C C . VAL A 1 101 ? -10.413 -1.274 22.321 1.00 88.50 101 VAL A C 1
ATOM 824 O O . VAL A 1 101 ? -1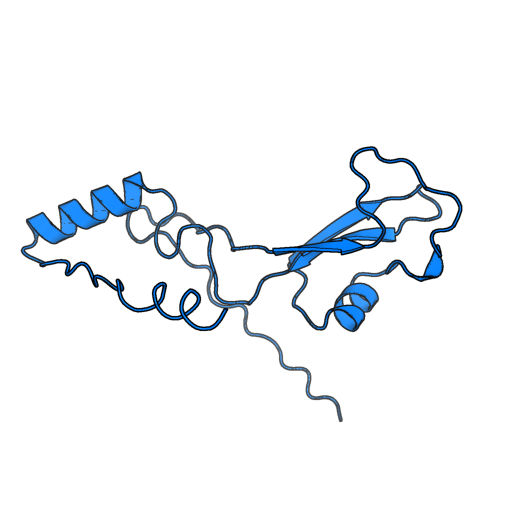1.482 -1.413 22.907 1.00 88.50 101 VAL A O 1
ATOM 827 N N . ASP A 1 102 ? -9.752 -0.115 22.314 1.00 90.94 102 ASP A N 1
ATOM 828 C CA . ASP A 1 102 ? -10.202 1.083 23.038 1.00 90.94 102 ASP A CA 1
ATOM 829 C C . ASP A 1 102 ? -11.602 1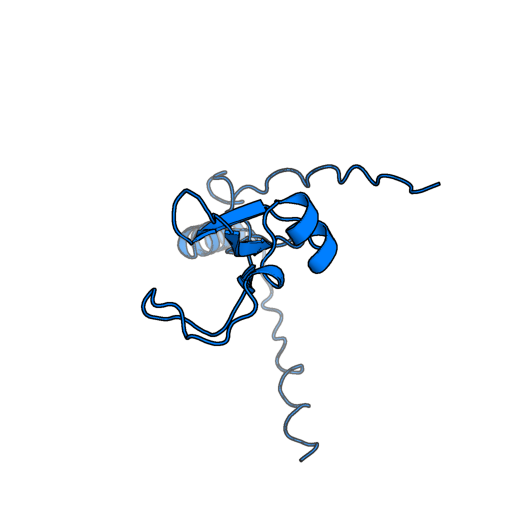.510 22.578 1.00 90.94 102 ASP A C 1
ATOM 831 O O . ASP A 1 102 ? -12.467 1.854 23.381 1.00 90.94 102 ASP A O 1
ATOM 835 N N . PHE A 1 103 ? -11.857 1.442 21.269 1.00 89.88 103 PHE A N 1
ATOM 836 C CA . PHE A 1 103 ? -13.173 1.743 20.717 1.00 89.88 103 PHE A CA 1
ATOM 837 C C . PHE A 1 103 ? -14.235 0.731 21.156 1.00 89.88 103 PHE A C 1
ATOM 839 O O . PHE A 1 103 ? -15.359 1.124 21.462 1.00 89.88 103 PHE A O 1
ATOM 846 N N . ALA A 1 104 ? -13.890 -0.558 21.218 1.00 88.00 104 ALA A N 1
ATOM 847 C CA . ALA A 1 104 ? -14.789 -1.590 21.722 1.00 88.00 104 ALA A CA 1
ATOM 848 C C . ALA A 1 104 ? -15.138 -1.370 23.204 1.00 88.00 104 ALA A C 1
ATOM 850 O O . ALA A 1 104 ? -16.310 -1.481 23.562 1.00 88.00 104 ALA A O 1
ATOM 851 N N . PHE A 1 105 ? -14.165 -0.993 24.043 1.00 89.75 105 PHE A N 1
ATOM 852 C CA . PHE A 1 105 ? -14.415 -0.639 25.444 1.00 89.75 105 PHE A CA 1
ATOM 853 C C . PHE A 1 105 ? -15.333 0.579 25.575 1.00 89.75 105 PHE A C 1
ATOM 855 O O . PHE A 1 105 ? -16.335 0.504 26.280 1.00 89.75 105 PHE A O 1
ATOM 862 N N . LEU A 1 106 ? -15.072 1.655 24.825 1.00 88.94 106 LEU A N 1
ATOM 863 C CA . LEU A 1 106 ? -15.929 2.849 24.821 1.00 88.94 106 LEU A CA 1
ATOM 864 C C . LEU A 1 106 ? -17.371 2.547 24.387 1.00 88.94 106 LEU A C 1
ATOM 866 O O . LEU A 1 106 ? -18.316 3.155 24.889 1.00 88.94 106 LEU A O 1
ATOM 870 N N . LEU A 1 107 ? -17.560 1.633 23.432 1.00 88.12 107 LEU A N 1
ATOM 871 C CA . LEU A 1 107 ? -18.895 1.190 23.031 1.00 88.12 107 LEU A CA 1
ATOM 872 C C . LEU A 1 107 ? -19.578 0.379 24.135 1.00 88.12 107 LEU A C 1
ATOM 874 O O . LEU A 1 107 ? -20.755 0.615 24.407 1.00 88.12 107 LEU A O 1
ATOM 878 N N . ALA A 1 108 ? -18.846 -0.527 24.785 1.00 87.62 108 ALA A N 1
ATOM 879 C CA . ALA A 1 108 ? -19.365 -1.332 25.885 1.00 87.62 108 ALA A CA 1
ATOM 880 C C . ALA A 1 108 ? -19.777 -0.466 27.088 1.00 87.62 108 ALA A C 1
ATOM 882 O O . ALA A 1 108 ? -20.860 -0.667 27.633 1.00 87.62 108 ALA A O 1
ATOM 883 N N . GLU A 1 109 ? -18.980 0.547 27.447 1.00 88.69 109 GLU A N 1
ATOM 884 C CA . GLU A 1 109 ? -19.312 1.522 28.500 1.00 88.69 109 GLU A CA 1
ATOM 885 C C . GLU A 1 109 ? -20.596 2.302 28.196 1.00 88.69 109 GLU A C 1
ATOM 887 O O . GLU A 1 109 ? -21.373 2.613 29.095 1.00 88.69 109 GLU A O 1
ATOM 892 N N . LYS A 1 110 ? -20.863 2.578 26.915 1.00 89.38 110 LYS A N 1
ATOM 893 C CA . LYS A 1 110 ? -22.101 3.225 26.455 1.00 89.38 110 LYS A CA 1
ATOM 894 C C . LYS A 1 110 ? -23.289 2.266 26.336 1.00 89.38 110 LYS A C 1
ATOM 896 O O . LYS A 1 110 ? -24.346 2.665 25.855 1.00 89.38 110 LYS A O 1
ATOM 901 N N . GLY A 1 111 ? -23.126 1.008 26.746 1.00 86.56 111 GLY A N 1
ATOM 902 C CA . GLY A 1 111 ? -24.166 -0.015 26.679 1.00 86.56 111 GLY A CA 1
ATOM 903 C C . GLY A 1 111 ? -24.420 -0.561 25.272 1.00 86.56 111 GLY A C 1
ATOM 904 O O . GLY A 1 111 ? -25.411 -1.258 25.060 1.00 86.56 111 GLY A O 1
ATOM 905 N N . HIS A 1 112 ? -23.551 -0.277 24.296 1.00 83.25 112 HIS A N 1
ATOM 906 C CA . HIS A 1 112 ? -23.662 -0.876 22.970 1.00 83.25 112 HIS A CA 1
ATOM 907 C C . HIS A 1 112 ? -23.110 -2.302 22.990 1.00 83.25 112 HIS A C 1
ATOM 909 O O . HIS A 1 112 ? -21.941 -2.537 23.298 1.00 83.25 112 HIS A O 1
ATOM 915 N N . GLN A 1 113 ? -23.942 -3.267 22.605 1.00 76.31 113 GLN A N 1
ATOM 916 C CA . GLN A 1 113 ? -23.504 -4.644 22.410 1.00 76.31 113 GLN A CA 1
ATOM 917 C C . GLN A 1 113 ? -22.839 -4.783 21.039 1.00 76.31 113 GLN A C 1
ATOM 919 O O . GLN A 1 113 ? -23.411 -4.407 20.016 1.00 76.31 113 GLN A O 1
ATOM 924 N N . THR A 1 114 ? -21.626 -5.337 21.008 1.00 67.56 114 THR A N 1
ATOM 925 C CA . THR A 1 114 ? -20.971 -5.732 19.757 1.00 67.56 114 THR A CA 1
ATOM 926 C C . THR A 1 114 ? -21.171 -7.229 19.558 1.00 67.56 114 THR A C 1
ATOM 928 O O . THR A 1 114 ? -20.815 -8.041 20.410 1.00 67.56 114 THR A O 1
ATOM 931 N N . VAL A 1 115 ? -21.794 -7.611 18.444 1.00 62.44 115 VAL A N 1
ATOM 932 C CA . VAL A 1 115 ? -22.022 -9.021 18.113 1.00 62.44 115 VAL A CA 1
ATOM 933 C C . VAL A 1 115 ? -20.805 -9.524 17.343 1.00 62.44 115 VAL A C 1
ATOM 935 O O . VAL A 1 115 ? -20.452 -8.964 16.306 1.00 62.44 115 VAL A O 1
ATOM 938 N N . LYS A 1 116 ? -20.148 -10.587 17.822 1.00 54.97 116 LYS A N 1
ATOM 939 C CA . LYS A 1 116 ? -19.218 -11.339 16.971 1.00 54.97 116 LYS A CA 1
ATOM 940 C C . LYS A 1 116 ? -20.053 -12.098 15.945 1.00 54.97 116 LYS A C 1
ATOM 942 O O . LYS A 1 116 ? -20.688 -13.088 16.301 1.00 54.97 116 LYS A O 1
ATOM 947 N N . HIS A 1 117 ? -20.025 -11.671 14.686 1.00 47.16 117 HIS A N 1
ATOM 948 C CA . HIS A 1 117 ? -20.447 -12.541 13.593 1.00 47.16 117 HIS A CA 1
ATOM 949 C C . HIS A 1 117 ? -19.442 -13.701 13.530 1.00 47.16 117 HIS A C 1
ATOM 951 O O . HIS A 1 117 ? -18.302 -13.536 13.098 1.00 47.16 117 HIS A O 1
ATOM 957 N N . ARG A 1 118 ? -19.811 -14.863 14.084 1.00 46.59 118 ARG A N 1
ATOM 958 C CA . ARG A 1 118 ? -19.078 -16.112 13.861 1.00 46.59 118 ARG A CA 1
ATOM 959 C C . ARG A 1 118 ? -19.367 -16.552 12.428 1.00 46.59 118 ARG A C 1
ATOM 961 O O . ARG A 1 118 ? -20.260 -17.362 12.210 1.00 46.59 118 ARG A O 1
ATOM 968 N N . ASP A 1 119 ? -18.601 -16.062 11.465 1.00 48.94 119 ASP A N 1
ATOM 969 C CA . ASP A 1 119 ? -18.570 -16.682 10.140 1.00 48.94 119 ASP A CA 1
ATOM 970 C C . ASP A 1 119 ? -17.664 -17.917 10.210 1.00 48.94 119 ASP A C 1
ATOM 972 O O . ASP A 1 119 ? -16.508 -17.908 9.799 1.00 48.94 119 ASP A O 1
ATOM 976 N N . SER A 1 120 ? -18.186 -18.991 10.807 1.00 46.94 120 SER A N 1
ATOM 977 C CA . SER A 1 120 ? -17.537 -20.307 10.850 1.00 46.94 120 SER A CA 1
ATOM 978 C C . SER A 1 120 ? -18.001 -21.245 9.729 1.00 46.94 120 SER A C 1
ATOM 980 O O . SER A 1 120 ? -17.734 -22.438 9.797 1.00 46.94 120 SER A O 1
ATOM 982 N N . THR A 1 121 ? -18.696 -20.751 8.701 1.00 46.66 121 THR A N 1
ATOM 983 C CA . THR A 1 121 ? -19.260 -21.601 7.632 1.00 46.66 121 THR A CA 1
ATOM 984 C C . THR A 1 121 ? -18.617 -21.416 6.256 1.00 46.66 121 THR A C 1
ATOM 986 O O . THR A 1 121 ? -18.885 -22.218 5.367 1.00 46.66 121 THR A O 1
ATOM 989 N N . ALA A 1 122 ? -17.727 -20.436 6.061 1.00 46.12 122 ALA A N 1
ATOM 990 C CA . ALA A 1 122 ? -17.108 -20.195 4.751 1.00 46.12 122 ALA A CA 1
ATOM 991 C C . ALA A 1 122 ? -15.878 -21.080 4.451 1.00 46.12 122 ALA A C 1
ATOM 993 O O . ALA A 1 122 ? -15.563 -21.290 3.285 1.00 46.12 122 ALA A O 1
ATOM 994 N N . TYR A 1 123 ? -15.203 -21.636 5.466 1.00 45.38 123 TYR A N 1
ATOM 995 C CA . TYR A 1 123 ? -13.963 -22.409 5.268 1.00 45.38 123 TYR A CA 1
ATOM 996 C C . TYR A 1 123 ? -14.146 -23.932 5.161 1.00 45.38 123 TYR A C 1
ATOM 998 O O . TYR A 1 123 ? -13.252 -24.606 4.668 1.00 45.38 123 TYR A O 1
ATOM 1006 N N . GLN A 1 124 ? -15.293 -24.495 5.554 1.00 42.59 124 GLN A N 1
ATOM 1007 C CA . GLN A 1 124 ? -15.489 -25.957 5.544 1.00 42.59 124 GLN A CA 1
ATOM 1008 C C . GLN A 1 124 ? -15.965 -26.537 4.200 1.00 42.59 124 GLN A C 1
ATOM 1010 O O . GLN A 1 124 ? -16.127 -27.747 4.092 1.00 42.59 124 GLN A O 1
ATOM 1015 N N . ARG A 1 125 ? -16.189 -25.714 3.166 1.00 45.00 125 ARG A N 1
ATOM 1016 C CA . ARG A 1 125 ? -16.635 -26.205 1.846 1.00 45.00 125 ARG A CA 1
ATOM 1017 C C . ARG A 1 125 ? -15.517 -26.481 0.843 1.00 45.00 125 ARG A C 1
ATOM 1019 O O . ARG A 1 125 ? -15.797 -27.096 -0.173 1.00 45.00 125 ARG A O 1
ATOM 1026 N N . ILE A 1 126 ? -14.279 -26.068 1.115 1.00 50.56 126 ILE A N 1
ATOM 1027 C CA . ILE A 1 126 ? -13.162 -26.289 0.179 1.00 50.56 126 ILE A CA 1
ATOM 1028 C C . ILE A 1 126 ? -12.508 -27.669 0.392 1.00 50.56 126 ILE A C 1
ATOM 1030 O O . ILE A 1 126 ? -11.931 -28.217 -0.536 1.00 50.56 126 ILE A O 1
ATOM 1034 N N . GLU A 1 127 ? -12.659 -28.290 1.566 1.00 49.50 127 GLU A N 1
ATOM 1035 C CA . GLU A 1 127 ? -12.019 -29.584 1.876 1.00 49.50 127 GLU A CA 1
ATOM 1036 C C . GLU A 1 127 ? -12.883 -30.823 1.559 1.00 49.50 127 GLU A C 1
ATOM 1038 O O . GLU A 1 127 ? -12.469 -3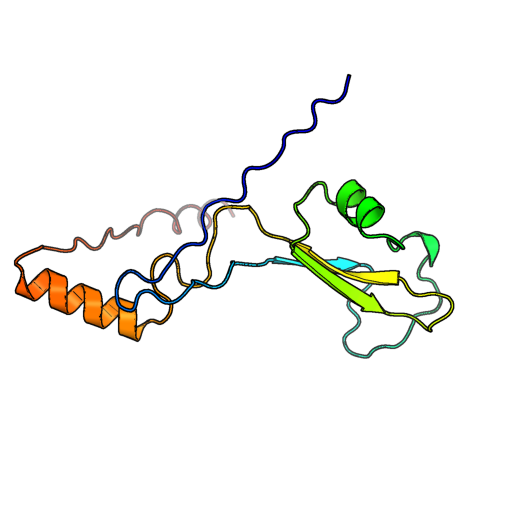1.938 1.855 1.00 49.50 127 GLU A O 1
ATOM 1043 N N . GLN A 1 128 ? -14.076 -30.666 0.967 1.00 48.59 128 GLN A N 1
ATOM 1044 C CA . GLN A 1 128 ? -14.951 -31.801 0.607 1.00 48.59 128 GLN A CA 1
ATOM 1045 C C . GLN A 1 128 ? -15.046 -32.087 -0.903 1.00 48.59 128 GLN A C 1
ATOM 1047 O O . GLN A 1 128 ? -15.836 -32.939 -1.302 1.00 48.59 128 GLN A O 1
ATOM 1052 N N . GLU A 1 129 ? -14.241 -31.422 -1.738 1.00 47.84 129 GLU A N 1
ATOM 1053 C CA . GLU A 1 129 ? -14.196 -31.642 -3.198 1.00 47.84 129 GLU A CA 1
ATOM 1054 C C . GLU A 1 129 ? -12.810 -32.106 -3.701 1.00 47.84 129 GLU A C 1
ATOM 1056 O O . GLU A 1 129 ? -12.423 -31.816 -4.833 1.00 47.84 129 GLU A O 1
ATOM 1061 N N . THR A 1 130 ? -12.067 -32.854 -2.878 1.00 42.94 130 THR A N 1
ATOM 1062 C CA . THR A 1 130 ? -10.881 -33.631 -3.303 1.00 42.94 130 THR A CA 1
ATOM 1063 C C . THR A 1 130 ? -11.078 -35.109 -3.054 1.00 42.94 130 THR A C 1
ATOM 1065 O O . THR A 1 130 ? -11.491 -35.441 -1.919 1.00 42.94 130 THR A O 1
#

Sequence (130 aa):
MATLFSVKHAKQAHCRTCGKKLKKSVQYIEFGPDRHRGFYIEGDDPDAFPKTREEAQRQTNQQIVHFKWGGPKHDRRIVRISIWDGETYQGGYFCTTQCAVDFAFLLAEKGHQTVKHRDSTAYQRIEQET

InterPro domains:
  IPR013087 Zinc finger C2H2-type [PS00028] (95-117)

Organism: NCBI:txid154981